Protein AF-A0A699W882-F1 (afdb_monomer_lite)

pLDDT: mean 89.16, std 6.04, range [62.41, 96.81]

Secondary structure (DSSP, 8-state):
-TGGG--HHHHHHHHHSPTTSS-SHHHHHHHHHHHHS-HHHHHHHHHHHHT----TT--HHHHH-

InterPro domains:
  IPR005162 Retrotransposon-derived protein PEG10, N-terminal capsid-like domain [PF03732] (2-64)

Organism: Tanacetum cinerariifolium (NCBI:txid118510)

Sequence (65 aa):
AFPVSLTGAASRWLRNEPIGSITTWDGRETKFPNKYCPPARTAKKMEKINNFQQEPDENLYQAWG

Radius of gyration: 18.13 Å; chains: 1; bounding box: 38×25×45 Å

Foldseek 3Di:
DVQVPDDDPRNVVVVPPDVVQQPDPVSVVPVSCVVVVNVVVVVVVVVCVVPQDDDPPDDPVRSPD

Structure (mmCIF, N/CA/C/O backbone):
data_AF-A0A699W882-F1
#
_entry.id   AF-A0A699W882-F1
#
loop_
_atom_site.group_PDB
_atom_site.id
_atom_site.type_symbol
_atom_site.label_atom_id
_atom_site.label_alt_id
_atom_site.label_comp_id
_atom_site.label_asym_id
_atom_site.label_entity_id
_atom_site.label_seq_id
_atom_site.pdbx_PDB_ins_code
_atom_site.Cartn_x
_atom_site.Cartn_y
_atom_site.Cartn_z
_atom_site.occupancy
_atom_site.B_iso_or_equiv
_atom_site.auth_seq_id
_atom_site.auth_comp_id
_atom_site.auth_asym_id
_atom_site.auth_atom_id
_atom_site.pdbx_PDB_model_num
ATOM 1 N N . ALA A 1 1 ? 18.086 -5.593 1.566 1.00 62.41 1 ALA A N 1
ATOM 2 C CA . ALA A 1 1 ? 17.813 -6.392 0.354 1.00 62.41 1 ALA A CA 1
ATOM 3 C C . ALA A 1 1 ? 16.311 -6.379 0.054 1.00 62.41 1 ALA A C 1
ATOM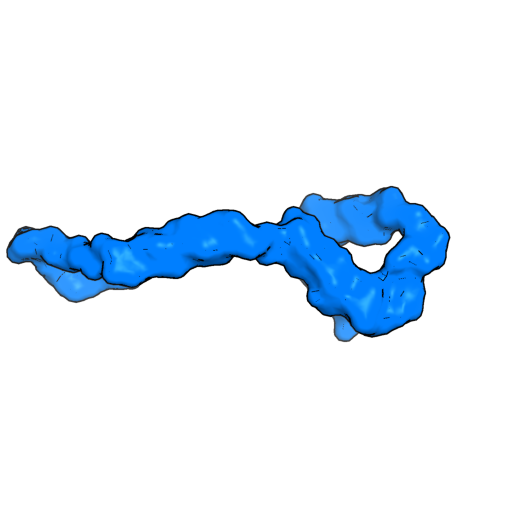 5 O O . ALA A 1 1 ? 15.564 -7.068 0.729 1.00 62.41 1 ALA A O 1
ATOM 6 N N . PHE A 1 2 ? 15.858 -5.575 -0.915 1.00 74.94 2 PHE A N 1
ATOM 7 C CA . PHE A 1 2 ? 14.425 -5.409 -1.224 1.00 74.94 2 PHE A CA 1
ATOM 8 C C . PHE A 1 2 ? 13.740 -6.686 -1.761 1.00 74.94 2 PHE A C 1
ATOM 10 O O . PHE A 1 2 ? 12.663 -7.014 -1.281 1.00 74.94 2 PHE A O 1
ATOM 17 N N . PRO A 1 3 ? 14.345 -7.486 -2.666 1.00 79.12 3 PRO A N 1
ATOM 18 C CA . PRO A 1 3 ? 13.705 -8.722 -3.133 1.00 79.12 3 PRO A CA 1
ATOM 19 C C . PRO A 1 3 ? 13.543 -9.798 -2.047 1.00 79.12 3 PRO A C 1
ATOM 21 O O . PRO A 1 3 ? 12.619 -10.599 -2.118 1.00 79.12 3 PRO A O 1
ATOM 24 N N . VAL A 1 4 ? 14.424 -9.808 -1.040 1.00 82.50 4 VAL A N 1
ATOM 25 C CA . VAL A 1 4 ? 14.457 -10.834 0.020 1.00 82.50 4 VAL A CA 1
ATOM 26 C C . VAL A 1 4 ? 13.354 -10.607 1.061 1.00 82.50 4 VAL A C 1
ATOM 28 O O . VAL A 1 4 ? 12.891 -11.558 1.679 1.00 82.50 4 VAL A O 1
ATOM 31 N N . SER A 1 5 ? 12.886 -9.365 1.226 1.00 87.00 5 SER A N 1
ATOM 32 C CA . SER A 1 5 ? 11.776 -9.034 2.130 1.00 87.00 5 SER A CA 1
ATOM 33 C C . SER A 1 5 ? 10.389 -9.271 1.522 1.00 87.00 5 SER A C 1
ATOM 35 O O . SER A 1 5 ? 9.395 -9.196 2.240 1.00 87.00 5 SER A O 1
ATOM 37 N N . LEU A 1 6 ? 10.280 -9.525 0.211 1.00 89.25 6 LEU A N 1
ATOM 38 C CA . LEU A 1 6 ? 8.984 -9.726 -0.441 1.00 89.25 6 LEU A CA 1
ATOM 39 C C . LEU A 1 6 ? 8.535 -11.184 -0.356 1.00 89.25 6 LEU A C 1
ATOM 41 O O . LEU A 1 6 ? 9.193 -12.089 -0.870 1.00 89.25 6 LEU A O 1
ATOM 45 N N . THR A 1 7 ? 7.336 -11.398 0.180 1.00 92.50 7 THR A N 1
ATOM 46 C CA . THR A 1 7 ? 6.686 -12.712 0.262 1.00 92.50 7 THR A CA 1
ATOM 47 C C . THR A 1 7 ? 5.378 -12.736 -0.537 1.00 92.50 7 THR A C 1
ATOM 49 O O . THR A 1 7 ? 4.879 -11.706 -1.003 1.00 92.50 7 THR A O 1
ATOM 52 N N . GLY A 1 8 ? 4.841 -13.937 -0.777 1.00 93.69 8 GLY A N 1
ATOM 53 C CA . GLY A 1 8 ? 3.516 -14.137 -1.374 1.00 93.69 8 GLY A CA 1
ATOM 54 C C . GLY A 1 8 ? 3.272 -13.360 -2.677 1.00 93.69 8 GLY A C 1
ATOM 55 O O . GLY A 1 8 ? 4.029 -13.471 -3.647 1.00 93.69 8 GLY A O 1
ATOM 56 N N . ALA A 1 9 ? 2.186 -12.580 -2.697 1.00 93.12 9 ALA A N 1
ATOM 57 C CA . ALA A 1 9 ? 1.735 -11.833 -3.871 1.00 93.12 9 ALA A CA 1
ATOM 58 C C . ALA A 1 9 ? 2.739 -10.766 -4.339 1.00 93.12 9 ALA A C 1
ATOM 60 O O . ALA A 1 9 ? 2.881 -10.571 -5.544 1.00 93.12 9 ALA A O 1
ATOM 61 N N . ALA A 1 10 ? 3.456 -10.118 -3.416 1.00 91.62 10 ALA A N 1
ATOM 62 C CA . ALA A 1 10 ? 4.472 -9.116 -3.743 1.00 91.62 10 ALA A CA 1
ATOM 63 C C . ALA A 1 10 ? 5.686 -9.739 -4.440 1.00 91.62 10 ALA A C 1
ATOM 65 O O . ALA A 1 10 ? 6.169 -9.227 -5.447 1.00 91.62 10 ALA A O 1
ATOM 66 N N . SER A 1 11 ? 6.123 -10.899 -3.945 1.00 91.38 11 SER A N 1
ATOM 67 C CA . SER A 1 11 ? 7.211 -11.671 -4.548 1.00 91.38 11 SER A CA 1
ATOM 68 C C . SER A 1 11 ? 6.851 -12.145 -5.963 1.00 91.38 11 SER A C 1
ATOM 70 O O . SER A 1 11 ? 7.659 -12.049 -6.884 1.00 91.38 11 SER A O 1
ATOM 72 N N . ARG A 1 12 ? 5.612 -12.627 -6.159 1.00 92.88 12 ARG A N 1
ATOM 73 C CA . ARG A 1 12 ? 5.111 -13.055 -7.477 1.00 92.88 12 ARG A CA 1
ATOM 74 C C . ARG A 1 12 ? 4.997 -11.889 -8.455 1.00 92.88 12 ARG A C 1
ATOM 76 O O . ARG A 1 12 ? 5.390 -12.040 -9.603 1.00 92.88 12 ARG A O 1
ATOM 83 N N . TRP A 1 13 ? 4.482 -10.747 -8.006 1.00 92.06 13 TRP A N 1
ATOM 84 C CA . TRP A 1 13 ? 4.400 -9.546 -8.835 1.00 92.06 13 TRP A CA 1
ATOM 85 C C . TRP A 1 13 ? 5.779 -9.093 -9.309 1.00 92.06 13 TRP A C 1
ATOM 87 O O . TRP A 1 13 ? 5.962 -8.940 -10.509 1.00 92.06 13 TRP A O 1
ATOM 97 N N . LEU A 1 14 ? 6.761 -8.982 -8.406 1.00 89.50 14 LEU A N 1
ATOM 98 C CA . LEU A 1 14 ? 8.111 -8.551 -8.778 1.00 89.50 14 LEU A CA 1
ATOM 99 C C . LEU A 1 14 ? 8.755 -9.484 -9.820 1.00 89.50 14 LEU A C 1
ATOM 101 O O . LEU A 1 14 ? 9.479 -9.011 -10.686 1.00 89.50 14 LEU A O 1
ATOM 105 N N . ARG A 1 15 ? 8.480 -10.796 -9.765 1.00 88.38 15 ARG A N 1
ATOM 106 C CA . ARG A 1 15 ? 8.954 -11.767 -10.772 1.00 88.38 15 ARG A CA 1
ATOM 107 C C . ARG A 1 15 ? 8.262 -11.647 -12.130 1.00 88.38 15 ARG A C 1
ATOM 109 O O . ARG A 1 15 ? 8.855 -12.028 -13.131 1.00 88.38 15 ARG A O 1
ATOM 116 N N . ASN A 1 16 ? 7.017 -11.178 -12.147 1.00 90.00 16 ASN A N 1
ATOM 117 C CA . ASN A 1 16 ? 6.223 -11.026 -13.365 1.00 90.00 16 ASN A CA 1
ATOM 118 C C . ASN A 1 16 ? 6.400 -9.648 -14.017 1.00 90.00 16 ASN A C 1
ATOM 120 O O . ASN A 1 16 ? 5.935 -9.445 -15.137 1.00 90.00 16 ASN A O 1
ATOM 124 N N . GLU A 1 17 ? 7.023 -8.695 -13.324 1.00 89.06 17 GLU A N 1
ATOM 125 C CA . GLU A 1 17 ? 7.363 -7.405 -13.908 1.00 89.06 17 GLU A CA 1
ATOM 126 C C . GLU A 1 17 ? 8.353 -7.591 -15.072 1.00 89.06 17 GLU A C 1
ATOM 128 O O . GLU A 1 17 ? 9.262 -8.423 -14.981 1.00 89.06 17 GLU A O 1
ATOM 133 N N . PRO A 1 18 ? 8.221 -6.815 -16.164 1.00 88.31 18 PRO A N 1
ATOM 134 C CA . PRO A 1 18 ? 9.127 -6.925 -17.298 1.00 88.31 18 PRO A CA 1
ATOM 135 C C . PRO A 1 18 ? 10.588 -6.768 -16.871 1.00 88.31 18 PRO A C 1
ATOM 137 O O . PRO A 1 18 ? 10.917 -5.926 -16.027 1.00 88.31 18 PRO A O 1
ATOM 140 N N . ILE A 1 19 ? 11.483 -7.544 -17.483 1.00 80.06 19 ILE A N 1
ATOM 141 C CA . ILE A 1 19 ? 12.926 -7.380 -17.282 1.00 80.06 19 ILE A CA 1
ATOM 142 C C . ILE A 1 19 ? 13.292 -5.940 -17.652 1.00 80.06 19 ILE A C 1
ATOM 144 O O . ILE A 1 19 ? 12.865 -5.425 -18.681 1.00 80.06 19 ILE A O 1
ATOM 148 N N . GLY A 1 20 ? 14.046 -5.264 -16.787 1.00 78.25 20 GLY A N 1
ATOM 149 C CA . GLY A 1 20 ? 14.410 -3.863 -17.004 1.00 78.25 20 GLY A CA 1
ATOM 150 C C . GLY A 1 20 ? 13.393 -2.840 -16.479 1.00 78.25 20 GLY A C 1
ATOM 151 O O . GLY A 1 20 ? 13.696 -1.653 -16.436 1.00 78.25 20 GLY A O 1
ATOM 152 N N . SER A 1 21 ? 12.212 -3.269 -16.024 1.00 81.06 21 SER A N 1
ATOM 153 C CA . SER A 1 21 ? 11.175 -2.359 -15.515 1.00 81.06 21 SER A CA 1
ATOM 154 C C . SER A 1 21 ? 11.520 -1.726 -14.159 1.00 81.06 21 SER A C 1
ATOM 156 O O . SER A 1 21 ? 11.053 -0.625 -13.865 1.00 81.06 21 SER A O 1
ATOM 158 N N . ILE A 1 22 ? 12.300 -2.414 -13.320 1.00 82.62 22 ILE A N 1
ATOM 159 C CA . ILE A 1 22 ? 12.716 -1.972 -11.983 1.00 82.62 22 ILE A CA 1
ATOM 160 C C . ILE A 1 22 ? 14.225 -2.211 -11.853 1.00 82.62 22 ILE A C 1
ATOM 162 O O . ILE A 1 22 ? 14.685 -3.169 -11.229 1.00 82.62 22 ILE A O 1
ATOM 166 N N . THR A 1 23 ? 15.009 -1.356 -12.503 1.00 82.12 23 THR A N 1
ATOM 167 C CA . THR A 1 23 ? 16.481 -1.442 -12.534 1.00 82.12 23 THR A CA 1
ATOM 168 C C . THR A 1 23 ? 17.151 -0.528 -11.520 1.00 82.12 23 THR A C 1
ATOM 170 O O . THR A 1 23 ? 18.270 -0.804 -11.097 1.00 82.12 23 THR A O 1
ATOM 173 N N . THR A 1 24 ? 16.461 0.525 -11.084 1.00 85.12 24 THR A N 1
ATOM 174 C CA . THR A 1 24 ? 16.957 1.507 -10.118 1.00 85.12 24 THR A CA 1
ATOM 175 C C . THR A 1 24 ? 16.255 1.362 -8.771 1.00 85.12 24 THR A C 1
ATOM 177 O O . THR A 1 24 ? 15.178 0.769 -8.661 1.00 85.12 24 THR A O 1
ATOM 180 N N . TRP A 1 25 ? 16.879 1.903 -7.724 1.00 83.25 25 TRP A N 1
ATOM 181 C CA . TRP A 1 25 ? 16.247 2.020 -6.411 1.00 83.25 25 TRP A CA 1
ATOM 182 C C . TRP A 1 25 ? 15.012 2.931 -6.457 1.00 83.25 25 TRP A C 1
ATOM 184 O O . TRP A 1 25 ? 13.956 2.546 -5.968 1.00 83.25 25 TRP A O 1
ATOM 194 N N . ASP A 1 26 ? 15.108 4.060 -7.160 1.00 85.06 26 ASP A N 1
ATOM 195 C CA . ASP A 1 26 ? 14.000 4.997 -7.387 1.00 85.06 26 ASP A CA 1
ATOM 196 C C . ASP A 1 26 ? 12.766 4.318 -8.022 1.00 85.06 26 ASP A C 1
ATOM 198 O O . ASP A 1 26 ? 11.633 4.457 -7.558 1.00 85.06 26 ASP A O 1
ATOM 202 N N . GLY A 1 27 ? 12.986 3.438 -9.007 1.00 86.56 27 GLY A N 1
ATOM 203 C CA . GLY A 1 27 ? 11.915 2.638 -9.603 1.00 86.56 27 GLY A CA 1
ATOM 204 C C . GLY A 1 27 ? 11.233 1.682 -8.614 1.00 86.56 27 GLY A C 1
ATOM 205 O O . GLY A 1 27 ? 10.057 1.359 -8.783 1.00 86.56 27 GLY A O 1
ATOM 206 N N . ARG A 1 28 ? 11.939 1.229 -7.567 1.00 83.81 28 ARG A N 1
ATOM 207 C CA . ARG A 1 28 ? 11.369 0.383 -6.499 1.00 83.81 28 ARG A CA 1
ATOM 208 C C . ARG A 1 28 ? 10.506 1.206 -5.556 1.00 83.81 28 ARG A C 1
ATOM 210 O O . ARG A 1 28 ? 9.390 0.784 -5.255 1.00 83.81 28 ARG A O 1
ATOM 217 N N . GLU A 1 29 ? 11.007 2.360 -5.125 1.00 84.19 29 GLU A N 1
ATOM 218 C CA . GLU A 1 29 ? 10.310 3.264 -4.202 1.00 84.19 29 GLU A CA 1
ATOM 219 C C . GLU A 1 29 ? 9.065 3.906 -4.817 1.00 84.19 29 GLU A C 1
ATOM 221 O O . GLU A 1 29 ? 8.156 4.295 -4.094 1.00 84.19 29 GLU A O 1
ATOM 226 N N . THR A 1 30 ? 8.956 3.937 -6.143 1.00 87.12 30 THR A N 1
ATOM 227 C CA . THR A 1 30 ? 7.767 4.444 -6.836 1.00 87.12 30 THR A CA 1
ATOM 228 C C . THR A 1 30 ? 6.779 3.332 -7.195 1.00 87.12 30 THR A C 1
ATOM 230 O O . THR A 1 30 ? 5.600 3.393 -6.840 1.00 87.12 30 THR A O 1
ATOM 233 N N . LYS A 1 31 ? 7.223 2.266 -7.876 1.00 88.50 31 LYS A N 1
ATOM 234 C CA . LYS A 1 31 ? 6.307 1.238 -8.406 1.00 88.50 31 LYS A CA 1
ATOM 235 C C . LYS A 1 31 ? 5.673 0.366 -7.332 1.00 88.50 31 LYS A C 1
ATOM 237 O O . LYS A 1 31 ? 4.492 0.033 -7.440 1.00 88.50 31 LYS A O 1
ATOM 242 N N . PHE A 1 32 ? 6.432 -0.010 -6.304 1.00 88.62 32 PHE A N 1
ATOM 243 C CA 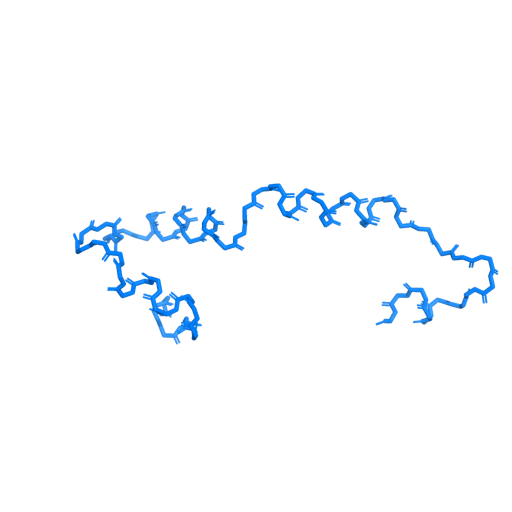. PHE A 1 32 ? 5.911 -0.893 -5.265 1.00 88.62 32 PHE A CA 1
ATOM 244 C C . PHE A 1 32 ? 4.806 -0.219 -4.433 1.00 88.62 32 PHE A C 1
ATOM 246 O O . PHE A 1 32 ? 3.717 -0.800 -4.345 1.00 88.62 32 PHE A O 1
ATOM 253 N N . PRO A 1 33 ? 4.990 1.007 -3.896 1.00 87.56 33 PRO A N 1
ATOM 254 C CA . PRO A 1 33 ? 3.915 1.694 -3.184 1.00 87.56 33 PRO A CA 1
ATOM 255 C C . PRO A 1 33 ? 2.711 1.989 -4.077 1.00 87.56 33 PRO A C 1
ATOM 257 O O . PRO A 1 33 ? 1.584 1.797 -3.637 1.00 87.56 33 PRO A O 1
ATOM 260 N N . ASN A 1 34 ? 2.911 2.338 -5.349 1.00 88.50 34 ASN A N 1
ATOM 261 C CA . ASN A 1 34 ? 1.790 2.546 -6.270 1.00 88.50 34 ASN A CA 1
ATOM 262 C C . ASN A 1 34 ? 0.925 1.286 -6.442 1.00 88.50 34 ASN A C 1
ATOM 264 O O . ASN A 1 34 ? -0.300 1.380 -6.541 1.00 88.50 34 ASN A O 1
ATOM 268 N N . LYS A 1 35 ? 1.537 0.094 -6.441 1.00 89.31 35 LYS A N 1
ATOM 269 C CA . LYS A 1 35 ? 0.818 -1.181 -6.561 1.00 89.31 35 LYS A CA 1
ATOM 270 C C . LYS A 1 35 ? 0.151 -1.622 -5.254 1.00 89.31 35 LYS A C 1
ATOM 272 O O . LYS A 1 35 ? -0.979 -2.110 -5.289 1.00 89.31 35 LYS A O 1
ATOM 277 N N . TYR A 1 36 ? 0.848 -1.496 -4.123 1.00 89.31 36 TYR A N 1
ATOM 278 C CA . TYR A 1 36 ? 0.452 -2.122 -2.851 1.00 89.31 36 TYR A CA 1
ATOM 279 C C . TYR A 1 36 ? -0.050 -1.147 -1.781 1.00 89.31 36 TYR A C 1
ATOM 281 O O . TYR A 1 36 ? -0.846 -1.542 -0.927 1.00 89.31 36 TYR A O 1
ATOM 289 N N . CYS A 1 37 ? 0.333 0.123 -1.866 1.00 86.56 37 CYS A N 1
ATOM 290 C CA . CYS A 1 37 ? -0.057 1.207 -0.964 1.00 86.56 37 CYS A CA 1
ATOM 291 C C . CYS A 1 37 ? -0.740 2.359 -1.731 1.00 86.56 37 CYS A C 1
ATOM 293 O O . CYS A 1 37 ? -0.322 3.510 -1.594 1.00 86.56 37 CYS A O 1
ATOM 295 N N . PRO A 1 38 ? -1.773 2.090 -2.556 1.00 88.44 38 PRO A N 1
ATOM 296 C CA . PRO A 1 38 ? -2.361 3.125 -3.393 1.00 88.44 38 PRO A CA 1
ATOM 297 C C . PRO A 1 38 ? -2.947 4.259 -2.530 1.00 88.44 38 PRO A C 1
ATOM 299 O O . PRO A 1 38 ? -3.614 3.964 -1.526 1.00 88.44 38 PRO A O 1
ATOM 302 N N . PRO A 1 39 ? -2.786 5.535 -2.936 1.00 87.88 39 PRO A N 1
ATOM 303 C CA . PRO A 1 39 ? -3.187 6.693 -2.136 1.00 87.88 39 PRO A CA 1
ATOM 304 C C . PRO A 1 39 ? -4.633 6.638 -1.646 1.00 87.88 39 PRO A C 1
ATOM 306 O O . PRO A 1 39 ? -4.892 6.945 -0.492 1.00 87.88 39 PRO A O 1
ATOM 309 N N . ALA A 1 40 ? -5.568 6.155 -2.470 1.00 89.69 40 ALA A N 1
ATOM 310 C CA . ALA A 1 40 ? -6.977 6.031 -2.093 1.00 89.69 40 ALA A CA 1
ATOM 311 C C . ALA A 1 40 ? -7.208 5.082 -0.901 1.00 89.69 40 ALA A C 1
ATOM 313 O O . ALA A 1 40 ? -8.043 5.351 -0.038 1.00 89.69 40 ALA A O 1
ATOM 314 N N . ARG A 1 41 ? -6.458 3.972 -0.816 1.00 89.62 41 ARG A N 1
ATOM 315 C CA . ARG A 1 41 ? -6.557 3.052 0.331 1.00 89.62 41 ARG A CA 1
ATOM 316 C C . ARG A 1 41 ? -5.971 3.683 1.585 1.00 89.62 41 ARG A C 1
ATOM 318 O O . ARG A 1 41 ? -6.526 3.493 2.664 1.00 89.62 41 ARG A O 1
ATOM 325 N N . THR A 1 42 ? -4.874 4.421 1.440 1.00 90.19 42 THR A N 1
ATOM 326 C CA . THR A 1 42 ? -4.261 5.171 2.541 1.00 90.19 42 THR A CA 1
ATOM 327 C C . THR A 1 42 ? -5.199 6.272 3.033 1.00 90.19 42 THR A C 1
ATOM 329 O O . THR A 1 42 ? -5.472 6.334 4.225 1.00 90.19 42 THR A O 1
ATOM 332 N N . ALA A 1 43 ? -5.782 7.058 2.127 1.00 93.56 43 ALA A N 1
ATOM 333 C CA . ALA A 1 43 ? -6.743 8.110 2.439 1.00 93.56 43 ALA A CA 1
ATOM 334 C C . ALA A 1 43 ? -7.966 7.565 3.185 1.00 93.56 43 ALA A C 1
ATOM 336 O O . ALA A 1 43 ? -8.305 8.081 4.240 1.00 93.56 43 ALA A O 1
ATOM 337 N N . LYS A 1 44 ? -8.556 6.454 2.723 1.00 94.62 44 LYS A N 1
ATOM 338 C CA . LYS A 1 44 ? -9.684 5.808 3.415 1.00 94.62 44 LYS A CA 1
ATOM 339 C C . LYS A 1 44 ? -9.334 5.349 4.836 1.00 94.62 44 LYS A C 1
ATOM 341 O O . LYS A 1 44 ? -10.182 5.372 5.720 1.00 94.62 44 LYS A O 1
ATOM 346 N N . LYS A 1 45 ? -8.102 4.883 5.071 1.00 93.25 45 LYS A N 1
ATOM 347 C CA . LYS A 1 45 ? -7.646 4.545 6.429 1.00 93.25 45 LYS A CA 1
ATOM 348 C C . LYS A 1 45 ? -7.493 5.800 7.287 1.00 93.25 45 LYS A C 1
ATOM 350 O O . LYS A 1 45 ? -7.951 5.792 8.420 1.00 93.25 45 LYS A O 1
ATOM 355 N N . MET A 1 46 ? -6.901 6.862 6.739 1.00 96.00 46 MET A N 1
ATOM 356 C CA . MET A 1 46 ? -6.758 8.142 7.441 1.00 96.00 46 MET A CA 1
ATOM 357 C C . MET A 1 46 ? -8.114 8.759 7.782 1.00 96.00 46 MET A C 1
ATOM 359 O O . MET A 1 46 ? -8.294 9.238 8.888 1.00 96.00 46 MET A O 1
ATOM 363 N N . GLU A 1 47 ? -9.089 8.681 6.880 1.00 96.62 47 GLU A N 1
ATOM 364 C CA . GLU A 1 47 ? -10.462 9.127 7.130 1.00 96.62 47 GLU A CA 1
ATOM 365 C C . GLU A 1 47 ? -11.087 8.393 8.321 1.00 96.62 47 GLU A C 1
ATOM 367 O O . GLU A 1 47 ? -11.657 9.028 9.201 1.00 96.62 47 GLU A O 1
ATOM 372 N N . LYS A 1 48 ? -10.922 7.066 8.402 1.00 94.75 48 LYS A N 1
ATOM 373 C CA . LYS A 1 48 ? -11.391 6.286 9.557 1.00 94.75 48 LYS A CA 1
ATOM 374 C C . LYS A 1 48 ? -10.720 6.697 10.864 1.00 94.75 48 LYS A C 1
ATOM 376 O O . LYS A 1 48 ? -11.389 6.709 11.883 1.00 94.75 48 LYS A O 1
ATOM 381 N N . ILE A 1 49 ? -9.421 6.999 10.832 1.00 94.25 49 ILE A N 1
ATOM 382 C CA . ILE A 1 49 ? -8.675 7.455 12.013 1.00 94.25 49 ILE A CA 1
ATOM 383 C C . ILE A 1 49 ? -9.140 8.858 12.425 1.00 94.25 49 ILE A C 1
ATOM 385 O O . ILE A 1 49 ? -9.380 9.101 13.598 1.00 94.25 49 ILE A O 1
ATOM 389 N N . ASN A 1 50 ? -9.304 9.771 11.467 1.00 96.00 50 ASN A N 1
ATOM 390 C CA . ASN A 1 50 ? -9.702 11.156 11.729 1.00 96.00 50 ASN A CA 1
ATOM 391 C C . ASN A 1 50 ? -11.146 11.274 12.226 1.00 96.00 50 ASN A C 1
ATOM 393 O O . ASN A 1 50 ? -11.444 12.155 13.024 1.00 96.00 50 ASN A O 1
ATOM 397 N N . ASN A 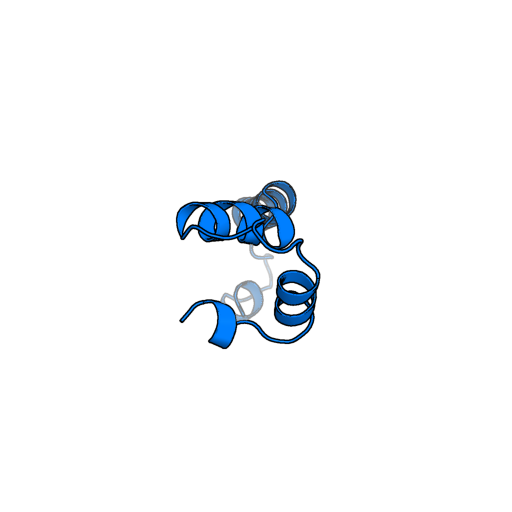1 51 ? -12.028 10.397 11.749 1.00 95.62 51 ASN A N 1
ATOM 398 C CA . ASN A 1 51 ? -13.429 10.336 12.162 1.00 95.62 51 ASN A CA 1
ATOM 399 C C . ASN A 1 51 ? -13.65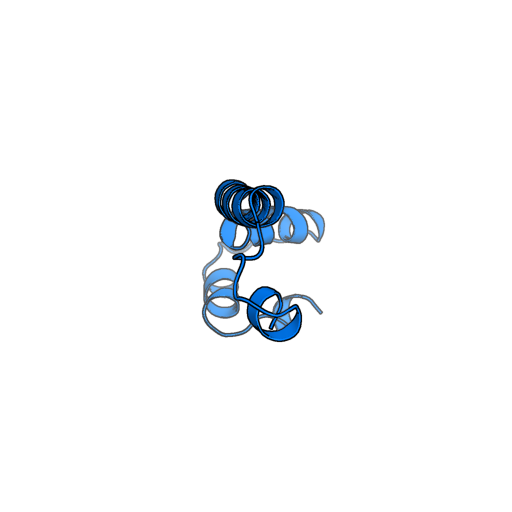5 9.327 13.298 1.00 95.62 51 ASN A C 1
ATOM 401 O O . ASN A 1 51 ? -14.798 8.978 13.582 1.00 95.62 51 ASN A O 1
ATOM 405 N N . PHE A 1 52 ? -12.583 8.809 13.902 1.00 94.62 52 PHE A N 1
ATOM 406 C CA . PHE A 1 52 ? -12.696 7.885 15.017 1.00 94.62 52 PHE A CA 1
ATOM 407 C C . PHE A 1 52 ? -13.268 8.605 16.239 1.00 94.62 52 PHE A C 1
ATOM 409 O O . PHE A 1 52 ? -12.760 9.647 16.657 1.00 94.62 52 PHE A O 1
ATOM 416 N N . GLN A 1 53 ? -14.300 8.014 16.830 1.00 94.81 53 GLN A N 1
ATOM 417 C CA . GLN A 1 53 ? -14.894 8.455 18.078 1.00 94.81 53 GLN A CA 1
ATOM 418 C C . GLN A 1 53 ? -15.162 7.216 18.930 1.00 94.81 53 GLN A C 1
ATOM 420 O O . GLN A 1 53 ? -15.727 6.245 18.441 1.00 94.81 53 GLN A O 1
ATOM 425 N N . GLN A 1 54 ? -14.718 7.257 20.185 1.00 95.31 54 GLN A N 1
ATOM 426 C CA . GLN A 1 54 ? -15.027 6.231 21.177 1.00 95.31 54 GLN A CA 1
ATOM 427 C C . GLN A 1 54 ? -16.517 6.298 21.528 1.00 95.31 54 GLN A C 1
ATOM 429 O O . GLN A 1 54 ? -17.035 7.393 21.783 1.00 95.31 54 GLN A O 1
ATOM 434 N N . GLU A 1 55 ? -17.186 5.146 21.566 1.00 94.88 55 GLU A N 1
ATOM 435 C CA . GLU A 1 55 ? -18.596 5.086 21.945 1.00 94.88 55 GLU A CA 1
ATOM 436 C C . GLU A 1 55 ? -18.782 5.344 23.454 1.00 94.88 55 GLU A C 1
ATOM 438 O O . GLU A 1 55 ? -17.876 5.070 24.250 1.00 94.88 55 GLU A O 1
ATOM 443 N N . PRO A 1 56 ? -19.938 5.884 23.888 1.00 94.94 56 PRO A N 1
ATOM 444 C CA . PRO A 1 56 ? -20.146 6.302 25.276 1.00 94.94 56 PRO A CA 1
ATOM 445 C C . PRO A 1 56 ? -19.967 5.194 26.326 1.00 94.94 56 PRO A C 1
ATOM 447 O O . PRO A 1 56 ? -19.670 5.493 27.482 1.00 94.94 56 PRO A O 1
ATOM 450 N N . ASP A 1 57 ? -20.178 3.936 25.944 1.00 96.25 57 ASP A N 1
ATOM 451 C CA . ASP A 1 57 ? -20.106 2.751 26.799 1.00 96.25 57 ASP A CA 1
ATOM 452 C C . ASP A 1 57 ? -18.817 1.927 26.624 1.00 96.25 57 ASP A C 1
ATOM 454 O O . ASP A 1 57 ? -18.576 0.991 27.390 1.00 96.25 57 ASP A O 1
ATOM 458 N N . GLU A 1 58 ? -17.954 2.289 25.673 1.00 96.81 58 GLU A N 1
ATOM 459 C CA . GLU A 1 58 ? -16.651 1.652 25.495 1.00 96.81 58 GLU A CA 1
ATOM 460 C C . GLU A 1 58 ? -15.638 2.194 26.504 1.00 96.81 58 GLU A C 1
ATOM 462 O O . GLU A 1 58 ? -15.576 3.391 26.785 1.00 96.81 58 GLU A O 1
ATOM 467 N N . ASN A 1 59 ? -14.772 1.325 27.027 1.00 94.31 59 ASN A N 1
ATOM 468 C CA . ASN A 1 59 ? -13.547 1.770 27.688 1.00 94.31 59 ASN A CA 1
ATOM 469 C C . ASN A 1 59 ? -12.405 1.958 26.672 1.00 94.31 59 ASN A C 1
ATOM 471 O O . ASN A 1 59 ? -12.458 1.466 25.546 1.00 94.31 59 ASN A O 1
ATOM 475 N N . LEU A 1 60 ? -11.324 2.625 27.090 1.00 92.50 60 LEU A N 1
ATOM 476 C CA . LEU A 1 60 ? -10.186 2.930 26.213 1.00 92.50 60 LEU A CA 1
ATOM 477 C C . LEU A 1 60 ? -9.575 1.679 25.555 1.00 92.50 60 LEU A C 1
ATOM 479 O O . LEU A 1 60 ? -9.156 1.735 24.404 1.00 92.50 60 LEU A O 1
ATOM 483 N N . TYR A 1 61 ? -9.523 0.553 26.269 1.00 93.81 61 TYR A N 1
ATOM 484 C CA . TYR A 1 61 ? -8.975 -0.689 25.727 1.00 93.81 61 TYR A CA 1
ATOM 485 C C . TYR A 1 61 ? -9.884 -1.291 24.652 1.00 93.81 61 TYR A C 1
ATOM 487 O O . TYR A 1 61 ? -9.380 -1.820 23.672 1.00 93.81 61 TYR A O 1
ATOM 495 N N . GLN A 1 62 ? -11.205 -1.182 24.802 1.00 93.81 62 GLN A N 1
ATOM 496 C CA . GLN A 1 62 ? -12.162 -1.635 23.785 1.00 93.81 62 GLN A CA 1
ATOM 497 C C . GLN A 1 62 ? -12.124 -0.755 22.533 1.00 93.81 62 GLN A C 1
ATOM 499 O O . GLN A 1 62 ? -12.184 -1.271 21.425 1.00 93.81 62 GLN A O 1
ATOM 504 N N . ALA A 1 63 ? -11.979 0.557 22.714 1.00 93.31 63 ALA A N 1
ATOM 505 C CA . ALA A 1 63 ? -11.939 1.523 21.623 1.00 93.31 63 ALA A CA 1
ATOM 506 C C . ALA A 1 63 ? -10.635 1.451 20.792 1.00 93.31 63 ALA A C 1
ATOM 508 O O . ALA A 1 63 ? -10.658 1.675 19.583 1.00 93.31 63 ALA A O 1
ATOM 509 N N . TRP A 1 64 ? -9.491 1.147 21.421 1.00 90.06 64 TRP A N 1
ATOM 510 C CA . TRP A 1 64 ? -8.168 1.170 20.770 1.00 90.06 64 TRP A CA 1
ATOM 511 C C . TRP A 1 64 ? -7.511 -0.201 20.545 1.00 90.06 64 TRP A C 1
ATOM 513 O O . TRP A 1 64 ? -6.484 -0.255 19.862 1.00 90.06 64 TRP A O 1
ATOM 523 N N . GLY A 1 65 ? -8.033 -1.271 21.150 1.00 84.31 65 GLY A N 1
ATOM 524 C CA . GLY A 1 65 ? -7.505 -2.640 21.056 1.00 84.31 65 GLY A CA 1
ATOM 525 C C . GLY A 1 65 ? -8.004 -3.391 19.831 1.00 84.31 65 GLY A C 1
ATOM 526 O O . GLY A 1 65 ? -7.158 -4.041 19.174 1.00 84.31 65 GLY A O 1
#

=== Feature glossary ===
The record interleaves many kinds of information about one protein. Here is each kind framed as the question it answers.

Q: Are the domains correctly placed relative to each other?
A: Predicted aligned error is AlphaFold's pairwise confidence. Unlike pLDDT (per-residue), PAE is per-residue-pair and captures whether two parts of the structure are correctly placed relative to each other. Units are ångströms of expected positional error.

Q: Which residues are in helices, strands, or loops?
A: Eight-state secondary structure (DSSP): H is the canonical α-helix, G the tighter 3₁₀-helix, I the wider π-helix; E/B are β-structure, T and S are turns and bends, and '-' is everything else. DSSP derives these from the pattern of main-chain N–H···O=C hydrogen bonds, not from the sequence.

Q: What if only a Cα trace is available?
A: P-SEA three-state annotation labels each residue as helix, strand, or coil based purely on the geometry of the Cα trace. It serves as a fallback when the full backbone (and thus DSSP) is unavailable.

Q: What are the backbone torsion angles?
A: φ (phi) and ψ (psi) are the two rotatable backbone dihedrals per residue: φ is the C(i-1)–N–Cα–C torsion, ψ is the N–Cα–C–N(i+1) torsion, both in degrees on (−180°, 180°]. α-helical residues cluster near (−60°, −45°); β-strand residues near (−120°, +130°). A Ramachandran plot is simply a scatter of (φ, ψ) for every residue.

Q: What known structures does this most resemble?
A: Structural nearest neighbors (via Foldseek easy-search vs the PDB). Reported per hit: target PDB id, E-value, and alignment TM-score. A TM-score above ~0.5 is the conventional threshold for 'same fold'.

Q: What family and function is it annotated with?
A: Database cross-references. InterPro integrates a dozen domain/family signature databases into unified entries with residue-range hits. GO terms attach function/process/location labels with evidence codes. CATH codes position the fold in a four-level structural taxonomy. Organism is the NCBI-taxonomy species name.

Q: Which residues are buried vs exposed?
A: Solvent accessibility: the surface area of each residue that a 1.4 Å water probe can touch, in Å². When only backbone atoms are present the absolute values are lower than full-atom SASA (side chains contribute most of the area) and are flagged as backbone-only.

Q: What do the diagnostic plots show?
A: Three diagnostic plots accompany the record. The Cα contact map visualizes the tertiary structure as a 2D adjacency matrix (8 Å cutoff, sequence-local contacts suppressed). The Ramachandran plot shows the distribution of backbone (φ, ψ) torsions, with points in the α and β basins reflecting secondary structure content. The PAE plot shows AlphaFold's inter-residue confidence as a color matrix.

Q: What is the amino-acid chain?
A: The amino-acid sequence is the protein's primary structure: the linear order of residues from the N-terminus to the C-terminus, written in one-letter code. Everything else here — the 3D coordinates, the secondary structure, the domain annotations — is ultimately a consequence of this string.

Q: What do the rendered images show?
A: The six renders are orthographic views along the three Cartesian axes in both directions. Representation (cartoon, sticks, or surface) and color scheme (sequence-rainbow or by-chain) vary across proteins so the training set covers all the common visualization conventions.

Q: Where is each backbone atom in 3D?
A: The mmCIF table is the protein's shape written out atom by atom. For each backbone N, Cα, C, and carbonyl O, it records an (x, y, z) coordinate triple in Å plus the residue type, chain letter, and residue number.

Q: How mobile is each atom in the crystal?
A: For experimental (PDB) structures, the B-factor (temperature factor) quantifies the positional spread of each atom in the crys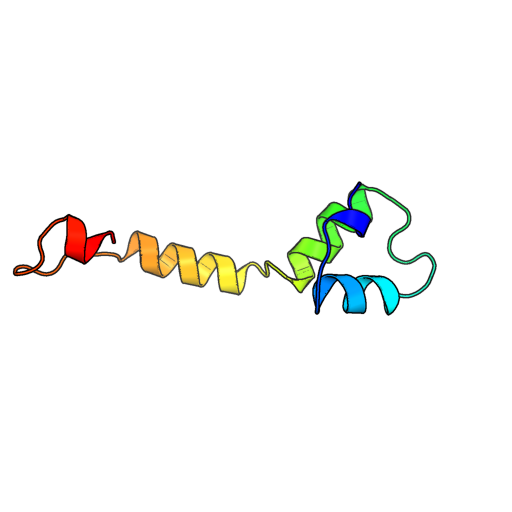tal — a combination of thermal vibration and static disorder — in units of Å². High B-factors mark flexible loops or poorly resolved regions; low B-factors mark the rigid, well-ordered core.

Q: How big and how compact is the whole molecule?
A: Three whole-structure scalars: the radius of gyration (RMS distance of Cα from centroid, in Å), the count of Cα–Cα contacts (pairs closer than 8 Å and separated by more than four residues in sequence — i.e. tertiary, not local, contacts), and the bounding-box dimensions. Together they distinguish compact globular folds from extended fibres or disordered chains.

Q: What does the local fold look like, residue by residue?
A: A 3Di character summarizes, for each residue, the relative orientation of the Cα frame of its nearest spatial neighbor. Because it encodes fold topology rather than chemistry, 3Di alignments detect remote structural similarity that sequence alignment misses.

Q: How confident is the AlphaFold model at each residue?
A: For AlphaFold models, the B-fact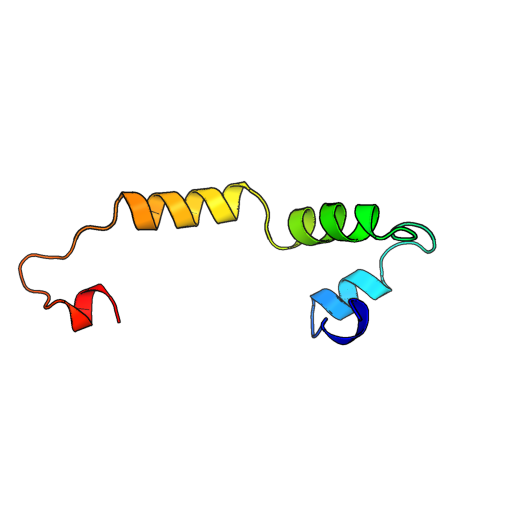or field carries pLDDT — the model's own estimate of local accuracy on a 0–100 scale. Regions with pLDDT<50 should be treated as essentially unmodeled; they often correspond to intrinsically disordered segments.